Protein AF-A0A1B0DI35-F1 (afdb_monomer_lite)

Organism: Phlebotomus papatasi (NCBI:txid29031)

Radius of gyration: 35.93 Å; chains: 1; bounding box: 93×72×83 Å

Secondary structure (DSSP, 8-state):
-----SSSSPPEEEEEEEEEEE-SSEEEEEEEEEETTEEEEEEEEEEE-SSSEEEEEE---BSSTTTTTSTTT--TTTSPPEEEE-SS---PPPTT-S-----S--S-TT------------------------------

Foldseek 3Di:
DDDDDPDPDWDKDWAFDAWPDDDPFKTWTWIWMDTPPDTAIAIKIWGDPDPFKIKMFIWAGDRDSVCRCPCVGDDPVPTDIDMGGHPDDDDDDDPPPDDDDDPDDPDDPPPPPPPPPDPPPDDDDDDDDDDDDDDDDDDD

pLDDT: mean 78.63, std 21.83, range [32.09, 98.38]

Structure (mmCIF, N/CA/C/O backbone):
data_AF-A0A1B0DI35-F1
#
_entry.id   AF-A0A1B0DI35-F1
#
loop_
_atom_site.group_PDB
_atom_site.id
_atom_site.type_symbol
_atom_site.label_atom_id
_atom_site.label_alt_id
_atom_site.label_comp_id
_atom_site.label_asym_id
_atom_site.label_entity_id
_atom_site.label_seq_id
_atom_site.pdbx_PDB_ins_code
_atom_site.Cartn_x
_atom_site.Cartn_y
_atom_site.Cartn_z
_atom_site.occupancy
_atom_site.B_iso_or_equiv
_atom_site.auth_seq_id
_atom_site.auth_comp_id
_atom_site.auth_asym_id
_atom_site.auth_atom_id
_atom_site.pdbx_PDB_model_num
ATOM 1 N N . MET A 1 1 ? 33.717 -7.350 -1.407 1.00 40.19 1 MET A N 1
ATOM 2 C CA . MET A 1 1 ? 33.072 -6.870 -0.166 1.00 40.19 1 MET A CA 1
ATOM 3 C C . MET A 1 1 ? 31.659 -7.427 -0.152 1.00 40.19 1 MET A C 1
ATOM 5 O O . MET A 1 1 ? 30.874 -7.039 -1.003 1.00 40.19 1 MET A O 1
ATOM 9 N N . HIS A 1 2 ? 31.364 -8.387 0.724 1.00 36.31 2 HIS A N 1
ATOM 10 C CA . HIS A 1 2 ? 30.024 -8.963 0.861 1.00 36.31 2 HIS A CA 1
ATOM 11 C C . HIS A 1 2 ? 29.465 -8.551 2.218 1.00 36.31 2 HIS A C 1
ATOM 13 O O . HIS A 1 2 ? 30.058 -8.854 3.248 1.00 36.31 2 HIS A O 1
ATOM 19 N N . ILE A 1 3 ? 28.351 -7.823 2.209 1.00 51.97 3 ILE A N 1
ATOM 20 C CA . ILE A 1 3 ? 27.615 -7.471 3.422 1.00 51.97 3 ILE A CA 1
ATOM 21 C C . ILE A 1 3 ? 26.645 -8.624 3.686 1.00 51.97 3 ILE A C 1
ATOM 23 O O . ILE A 1 3 ? 25.601 -8.725 3.046 1.00 51.97 3 ILE A O 1
ATOM 27 N N . THR A 1 4 ? 27.004 -9.528 4.593 1.00 49.22 4 THR A N 1
ATOM 28 C CA . THR A 1 4 ? 26.102 -10.573 5.095 1.00 49.22 4 THR A CA 1
ATOM 29 C C . THR A 1 4 ? 25.227 -10.011 6.215 1.00 49.22 4 THR A C 1
ATOM 31 O O . THR A 1 4 ? 25.742 -9.498 7.208 1.00 49.22 4 THR A O 1
ATOM 34 N N . ARG A 1 5 ? 23.900 -10.109 6.063 1.00 57.12 5 ARG A N 1
ATOM 35 C CA . ARG A 1 5 ? 22.918 -9.758 7.103 1.00 57.12 5 ARG A CA 1
ATOM 36 C C . ARG A 1 5 ? 22.803 -10.860 8.154 1.00 57.12 5 ARG A C 1
ATOM 38 O O . ARG A 1 5 ? 22.809 -12.036 7.815 1.00 57.12 5 ARG A O 1
ATOM 45 N N . GLN A 1 6 ? 22.647 -10.453 9.414 1.00 62.88 6 GLN A N 1
ATOM 46 C CA . GLN A 1 6 ? 22.488 -11.332 10.583 1.00 62.88 6 GLN A CA 1
ATOM 47 C C . GLN A 1 6 ? 21.048 -11.844 10.786 1.00 62.88 6 GLN A C 1
ATOM 49 O O . GLN A 1 6 ? 20.822 -12.742 11.590 1.00 62.88 6 GLN A O 1
ATOM 54 N N . SER A 1 7 ? 20.071 -11.314 10.048 1.00 60.66 7 SER A N 1
ATOM 55 C CA . SER A 1 7 ? 18.694 -11.809 10.022 1.00 60.66 7 SER A CA 1
ATOM 56 C C . SER A 1 7 ? 18.489 -12.653 8.768 1.00 60.66 7 SER A C 1
ATOM 58 O O . SER A 1 7 ? 18.746 -12.173 7.666 1.00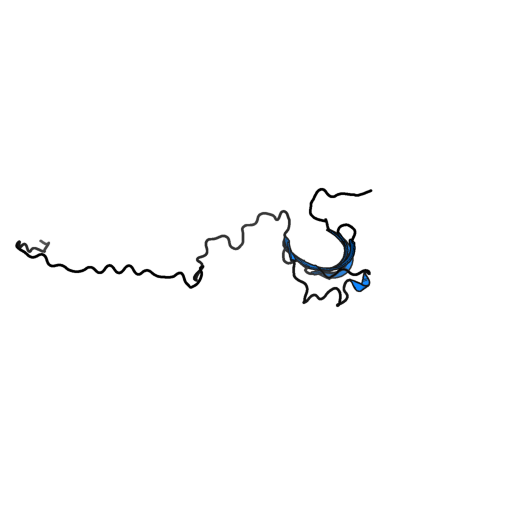 60.66 7 SER A O 1
ATOM 60 N N . GLY A 1 8 ? 17.969 -13.875 8.895 1.00 61.75 8 GLY A N 1
ATOM 61 C CA . GLY A 1 8 ? 17.590 -14.693 7.733 1.00 61.75 8 GLY A CA 1
ATOM 62 C C . GLY A 1 8 ? 16.527 -14.049 6.822 1.00 61.75 8 GLY A C 1
ATOM 63 O O . GLY A 1 8 ? 16.283 -14.550 5.731 1.00 61.75 8 GLY A O 1
ATOM 64 N N . ALA A 1 9 ? 15.915 -12.933 7.241 1.00 66.69 9 ALA A N 1
ATOM 65 C CA . ALA A 1 9 ? 15.015 -12.124 6.426 1.00 66.69 9 ALA A CA 1
ATOM 66 C C . ALA A 1 9 ? 15.760 -10.993 5.690 1.00 66.69 9 ALA A C 1
ATOM 68 O O . ALA A 1 9 ? 16.549 -10.250 6.288 1.00 66.69 9 ALA A O 1
ATOM 69 N N . MET A 1 10 ? 15.465 -10.840 4.396 1.00 76.50 10 MET A N 1
ATOM 70 C CA . MET A 1 10 ? 15.899 -9.694 3.594 1.00 76.50 10 MET A CA 1
ATOM 71 C C . MET A 1 10 ? 15.131 -8.442 4.042 1.00 76.50 10 MET A C 1
ATOM 73 O O . MET A 1 10 ? 13.904 -8.456 4.100 1.00 76.50 10 MET A O 1
ATOM 77 N N . GLU A 1 11 ? 15.834 -7.351 4.351 1.00 84.06 11 GLU A N 1
ATOM 78 C CA . GLU A 1 11 ? 15.178 -6.063 4.617 1.00 84.06 11 GLU A CA 1
ATOM 79 C C . GLU A 1 11 ? 14.799 -5.391 3.312 1.00 84.06 11 GLU A C 1
ATOM 81 O O . GLU A 1 11 ? 15.598 -5.324 2.374 1.00 84.06 11 GLU A O 1
ATOM 86 N N . THR A 1 12 ? 13.579 -4.872 3.309 1.00 88.25 12 THR A N 1
ATOM 87 C CA . THR A 1 12 ? 13.054 -4.002 2.268 1.00 88.25 12 THR A CA 1
ATOM 88 C C . THR A 1 12 ? 13.048 -2.580 2.804 1.00 88.25 12 THR A C 1
ATOM 90 O O . THR A 1 12 ? 12.545 -2.326 3.897 1.00 88.25 12 THR A O 1
ATOM 93 N N . ARG A 1 13 ? 13.619 -1.655 2.040 1.00 91.88 13 ARG A N 1
ATOM 94 C CA . ARG A 1 13 ? 13.557 -0.213 2.284 1.00 91.88 13 ARG A CA 1
ATOM 95 C C . ARG A 1 13 ? 12.630 0.404 1.255 1.00 91.88 13 ARG A C 1
ATOM 97 O O . ARG A 1 13 ? 12.690 0.007 0.099 1.00 91.88 13 ARG A O 1
ATOM 104 N N . ALA A 1 14 ? 11.810 1.360 1.668 1.00 93.62 14 ALA A N 1
ATOM 105 C CA . ALA A 1 14 ? 10.950 2.135 0.783 1.00 93.62 14 ALA A CA 1
ATOM 106 C C . ALA A 1 14 ? 11.124 3.623 1.100 1.00 93.62 14 ALA A C 1
ATOM 108 O O . ALA A 1 14 ? 11.043 4.022 2.262 1.00 93.62 14 ALA A O 1
ATOM 109 N N . LEU A 1 15 ? 11.392 4.426 0.075 1.00 96.44 15 LEU A N 1
ATOM 110 C CA . LEU A 1 15 ? 11.577 5.873 0.155 1.00 96.44 15 LEU A CA 1
ATOM 111 C C . LEU A 1 15 ? 10.544 6.545 -0.747 1.00 96.44 15 LEU A C 1
ATOM 113 O O . LEU A 1 15 ? 10.372 6.134 -1.888 1.00 96.44 15 LEU A O 1
ATOM 117 N N . CYS A 1 16 ? 9.842 7.558 -0.248 1.00 97.12 16 CYS A N 1
ATOM 118 C CA . CYS A 1 16 ? 8.860 8.288 -1.047 1.00 97.12 16 CYS A CA 1
ATOM 119 C C . CYS A 1 16 ? 9.567 9.142 -2.108 1.00 97.12 16 CYS A C 1
ATOM 121 O O . CYS A 1 16 ? 10.341 10.025 -1.752 1.00 97.12 16 CYS A O 1
ATOM 123 N N . GLU A 1 17 ? 9.259 8.905 -3.382 1.00 97.44 17 GLU A N 1
ATOM 124 C CA . GLU A 1 17 ? 9.794 9.671 -4.517 1.00 97.44 17 GLU A CA 1
ATOM 125 C C . GLU A 1 17 ? 8.795 10.723 -4.996 1.00 97.44 17 GLU A C 1
ATOM 127 O O . GLU A 1 17 ? 9.146 11.879 -5.221 1.00 97.44 17 GLU A O 1
ATOM 132 N N . GLN A 1 18 ? 7.522 10.338 -5.118 1.00 97.50 18 GLN A N 1
ATOM 133 C CA . GLN A 1 18 ? 6.479 11.211 -5.647 1.00 97.50 18 GLN A CA 1
ATOM 134 C C . GLN A 1 18 ? 5.139 10.947 -4.968 1.00 97.50 18 GLN A C 1
ATOM 136 O O . GLN A 1 18 ? 4.780 9.800 -4.723 1.00 97.50 18 GLN A O 1
ATOM 141 N N . ILE A 1 19 ? 4.368 12.005 -4.714 1.00 97.88 19 ILE A N 1
ATOM 142 C CA . ILE A 1 19 ? 2.994 11.918 -4.211 1.00 97.88 19 ILE A CA 1
ATOM 143 C C . ILE A 1 19 ? 2.043 12.298 -5.345 1.00 97.88 19 ILE A C 1
ATOM 145 O O . ILE A 1 19 ? 2.055 13.435 -5.811 1.00 97.88 19 ILE A O 1
ATOM 149 N N . ASN A 1 20 ? 1.209 11.352 -5.774 1.00 96.12 20 ASN A N 1
ATOM 150 C CA . ASN A 1 20 ? 0.275 11.541 -6.890 1.00 96.12 20 ASN A CA 1
ATOM 151 C C . ASN A 1 20 ? -1.119 11.966 -6.412 1.00 96.12 20 ASN A C 1
ATOM 153 O O . ASN A 1 20 ? -1.836 12.671 -7.117 1.00 96.12 20 ASN A O 1
ATOM 157 N N . LYS A 1 21 ? -1.514 11.542 -5.208 1.00 95.88 21 LYS A N 1
ATOM 158 C CA . LYS A 1 21 ? -2.785 11.906 -4.568 1.00 95.88 21 LYS A CA 1
ATOM 159 C C . LYS A 1 21 ? -2.565 11.995 -3.066 1.00 95.88 21 LYS A C 1
ATOM 161 O O . LYS A 1 21 ? -1.937 11.110 -2.494 1.00 95.88 21 LYS A O 1
ATOM 166 N N . GLN A 1 22 ? -3.127 13.009 -2.417 1.00 97.25 22 GLN A N 1
ATOM 167 C CA . GLN A 1 22 ? -3.089 13.123 -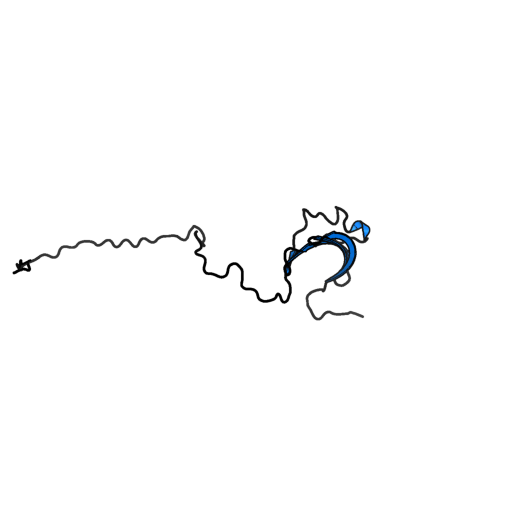0.963 1.00 97.25 22 GLN A CA 1
ATOM 168 C C . GLN A 1 22 ? -4.377 13.743 -0.436 1.00 97.25 22 GLN A C 1
ATOM 170 O O . GLN A 1 22 ? -4.823 14.793 -0.889 1.00 97.25 22 GLN A O 1
ATOM 175 N N . THR A 1 23 ? -4.971 13.069 0.535 1.00 97.38 23 THR A N 1
ATOM 176 C CA . THR A 1 23 ? -6.160 13.484 1.276 1.00 97.38 23 THR A CA 1
ATOM 177 C C . THR A 1 23 ? -5.958 13.115 2.752 1.00 97.38 23 THR A C 1
ATOM 179 O O . THR A 1 23 ? -5.008 12.396 3.073 1.00 97.38 23 THR A O 1
ATOM 182 N N . PRO A 1 24 ? -6.833 13.552 3.674 1.00 96.12 24 PRO A N 1
ATOM 183 C CA . PRO A 1 24 ? -6.714 13.189 5.088 1.00 96.12 24 PRO A CA 1
ATOM 184 C C . PRO A 1 24 ? -6.797 11.681 5.377 1.00 96.12 24 PRO A C 1
ATOM 186 O O . PRO A 1 24 ? -6.281 11.229 6.401 1.00 96.12 24 PRO A O 1
ATOM 189 N N . THR A 1 25 ? -7.457 10.913 4.505 1.00 96.81 25 THR A N 1
ATOM 190 C CA . THR A 1 25 ? -7.719 9.475 4.692 1.00 96.81 25 THR A CA 1
ATOM 191 C C . THR A 1 25 ? -6.987 8.584 3.697 1.00 96.81 25 THR A C 1
ATOM 193 O O . THR A 1 25 ? -6.904 7.381 3.911 1.00 96.81 25 THR A O 1
ATOM 196 N N . GLU A 1 26 ? -6.462 9.144 2.609 1.00 97.06 26 GLU A N 1
ATOM 197 C CA . GLU A 1 26 ? -5.865 8.387 1.510 1.00 97.06 26 GLU A CA 1
ATOM 198 C C . GLU A 1 26 ? -4.661 9.110 0.909 1.00 97.06 26 GLU A C 1
ATOM 200 O O . GLU A 1 26 ? -4.730 10.313 0.646 1.00 97.06 26 GLU A O 1
ATOM 205 N N . MET A 1 27 ? -3.596 8.373 0.598 1.00 97.62 27 MET A N 1
ATOM 206 C CA . MET A 1 27 ? -2.411 8.895 -0.083 1.00 97.62 27 MET A CA 1
ATOM 207 C C . MET A 1 27 ? -1.870 7.900 -1.114 1.00 97.62 27 MET A C 1
ATOM 209 O O . MET A 1 27 ? -1.585 6.759 -0.776 1.00 97.62 27 MET A O 1
ATOM 213 N N . MET A 1 28 ? -1.710 8.333 -2.363 1.00 97.88 28 MET A N 1
ATOM 214 C CA . MET A 1 28 ? -1.059 7.564 -3.423 1.00 97.88 28 MET A CA 1
ATOM 215 C C . MET A 1 28 ? 0.341 8.117 -3.650 1.00 97.88 28 MET A C 1
ATOM 217 O O . MET A 1 28 ? 0.487 9.314 -3.916 1.00 97.88 28 MET A O 1
ATOM 221 N N . ALA A 1 29 ? 1.351 7.257 -3.584 1.00 98.12 29 ALA A N 1
ATOM 222 C CA . ALA A 1 29 ? 2.737 7.647 -3.778 1.00 98.12 29 ALA A CA 1
ATOM 223 C C . ALA A 1 29 ? 3.511 6.620 -4.603 1.00 98.12 29 ALA A C 1
ATOM 225 O O . ALA A 1 29 ? 3.292 5.416 -4.483 1.00 98.12 29 ALA A O 1
ATOM 226 N N . VAL A 1 30 ? 4.452 7.105 -5.406 1.00 98.38 30 VAL A N 1
ATOM 227 C CA . VAL A 1 30 ? 5.516 6.284 -5.975 1.00 98.38 30 VAL A CA 1
ATOM 228 C C . VAL A 1 30 ? 6.645 6.237 -4.959 1.00 98.38 30 VAL A C 1
ATOM 230 O O . VAL A 1 30 ? 7.123 7.278 -4.499 1.00 98.38 30 VAL A O 1
ATOM 233 N N . VAL A 1 31 ? 7.069 5.029 -4.603 1.00 98.06 31 VAL A N 1
ATOM 234 C CA . VAL A 1 31 ? 8.212 4.814 -3.720 1.00 98.06 31 VAL A CA 1
ATOM 235 C C . VAL A 1 31 ? 9.350 4.161 -4.485 1.00 98.06 31 VAL A C 1
ATOM 237 O O . VAL A 1 31 ? 9.131 3.258 -5.293 1.00 98.06 31 VAL A O 1
ATOM 240 N N . HIS A 1 32 ? 10.572 4.583 -4.195 1.00 98.19 32 HIS A N 1
ATOM 241 C CA . HIS A 1 32 ? 11.767 3.836 -4.539 1.00 98.19 32 HIS A CA 1
ATOM 242 C C . HIS A 1 32 ? 11.979 2.752 -3.483 1.00 98.19 32 HIS A C 1
ATOM 244 O O . HIS A 1 32 ? 12.143 3.049 -2.295 1.00 98.19 32 HIS A O 1
ATOM 250 N N . TYR A 1 33 ? 11.951 1.490 -3.905 1.00 95.81 33 TYR A N 1
ATOM 251 C CA . TYR A 1 33 ? 12.171 0.354 -3.021 1.00 95.81 33 TYR A CA 1
ATOM 252 C C . TYR A 1 33 ? 13.562 -0.245 -3.215 1.00 95.81 33 TYR A C 1
ATOM 254 O O . TYR A 1 33 ? 14.165 -0.167 -4.285 1.00 95.81 33 TYR A O 1
ATOM 262 N N . THR A 1 34 ? 14.081 -0.877 -2.169 1.00 95.25 34 THR A N 1
ATOM 263 C CA . THR A 1 34 ? 15.320 -1.652 -2.222 1.00 95.25 34 THR A CA 1
ATOM 264 C C . THR A 1 34 ? 15.203 -2.876 -1.326 1.00 95.25 34 THR A C 1
ATOM 266 O O . THR A 1 34 ? 15.068 -2.740 -0.111 1.00 95.25 34 THR A O 1
ATOM 269 N N . THR A 1 35 ? 15.304 -4.065 -1.914 1.00 91.75 35 THR A N 1
ATOM 270 C CA . THR A 1 35 ? 15.294 -5.351 -1.207 1.00 91.75 35 THR A CA 1
ATOM 271 C C . THR A 1 35 ? 16.528 -6.147 -1.615 1.00 91.75 35 THR A C 1
ATOM 273 O O . THR A 1 35 ? 16.637 -6.651 -2.733 1.00 91.75 35 THR A O 1
ATOM 276 N N . GLY A 1 36 ? 17.502 -6.257 -0.711 1.00 88.25 36 GLY A N 1
ATOM 277 C CA . GLY A 1 36 ? 18.802 -6.846 -1.048 1.00 88.25 36 GLY A CA 1
ATOM 278 C C . GLY A 1 36 ? 19.505 -6.074 -2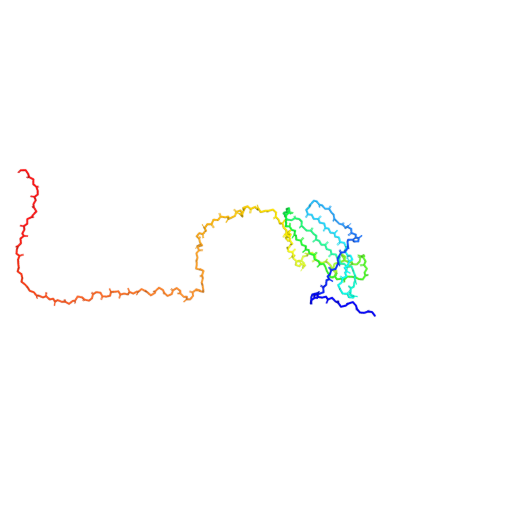.173 1.00 88.25 36 GLY A C 1
ATOM 279 O O . GLY A 1 36 ? 19.839 -4.908 -1.994 1.00 88.25 36 GLY A O 1
ATOM 280 N N . CYS A 1 37 ? 19.746 -6.731 -3.314 1.00 88.12 37 CYS A N 1
ATOM 281 C CA . CYS A 1 37 ? 20.373 -6.129 -4.501 1.00 88.12 37 CYS A CA 1
ATOM 282 C C . CYS A 1 37 ? 19.365 -5.639 -5.553 1.00 88.12 37 CYS A C 1
ATOM 284 O O . CYS A 1 37 ? 19.780 -5.143 -6.596 1.00 88.12 37 CYS A O 1
ATOM 286 N N . GLN A 1 38 ? 18.066 -5.824 -5.317 1.00 90.88 38 GLN A N 1
ATOM 287 C CA . GLN A 1 38 ? 17.018 -5.378 -6.227 1.00 90.88 38 GLN A CA 1
ATOM 288 C C . GLN A 1 38 ? 16.501 -4.018 -5.774 1.00 90.88 38 GLN A C 1
ATOM 290 O O . GLN A 1 38 ? 16.216 -3.822 -4.591 1.00 90.88 38 GLN A O 1
ATOM 295 N N . SER A 1 39 ? 16.373 -3.094 -6.717 1.00 95.25 39 SER A N 1
ATOM 296 C CA . SER A 1 39 ? 15.766 -1.788 -6.502 1.00 95.25 39 SER A CA 1
ATOM 297 C C . SER A 1 39 ? 14.904 -1.402 -7.696 1.00 95.25 39 SER A C 1
ATOM 299 O O . SER A 1 39 ? 15.070 -1.928 -8.798 1.00 95.25 39 SER A O 1
ATOM 301 N N . GLY A 1 40 ? 13.976 -0.483 -7.476 1.00 96.81 40 GLY A N 1
ATOM 302 C CA . GLY A 1 40 ? 13.080 0.019 -8.509 1.00 96.81 40 GLY A CA 1
ATOM 303 C C . GLY A 1 40 ? 12.006 0.903 -7.903 1.00 96.81 40 GLY A C 1
ATOM 304 O O . GLY A 1 40 ? 12.103 1.303 -6.744 1.00 96.81 40 GLY A O 1
ATOM 305 N N . PHE A 1 41 ? 10.962 1.178 -8.670 1.00 98.31 41 PHE A N 1
ATOM 306 C CA . PHE A 1 41 ? 9.848 2.008 -8.232 1.00 98.31 41 PHE A CA 1
ATOM 307 C C . PHE A 1 41 ? 8.590 1.164 -8.091 1.00 98.31 41 PHE A C 1
ATOM 309 O O . PHE A 1 41 ? 8.390 0.223 -8.850 1.00 98.31 41 PHE A O 1
ATOM 316 N N . MET A 1 42 ? 7.736 1.470 -7.127 1.00 97.44 42 MET A N 1
ATOM 317 C CA . MET A 1 42 ? 6.413 0.856 -7.027 1.00 97.44 42 MET A CA 1
ATOM 318 C C . MET A 1 42 ? 5.393 1.903 -6.603 1.00 97.44 42 MET A C 1
ATOM 320 O O . MET A 1 42 ? 5.703 2.808 -5.827 1.00 97.44 42 MET A O 1
ATOM 324 N N . CYS A 1 43 ? 4.172 1.781 -7.110 1.00 98.25 43 CYS A N 1
ATOM 325 C CA . CYS A 1 43 ? 3.066 2.603 -6.646 1.00 98.25 43 CYS A CA 1
ATOM 326 C C . CYS A 1 43 ? 2.470 1.989 -5.380 1.00 98.25 43 CYS A C 1
ATOM 328 O O . CYS A 1 43 ? 2.208 0.785 -5.316 1.00 98.25 43 CYS A O 1
ATOM 330 N N . MET A 1 44 ? 2.258 2.821 -4.371 1.00 97.75 44 MET A N 1
ATOM 331 C CA . MET A 1 44 ? 1.627 2.453 -3.116 1.00 97.75 44 MET A CA 1
ATOM 332 C C . MET A 1 44 ? 0.420 3.343 -2.864 1.00 97.75 44 MET A C 1
ATOM 334 O O . MET A 1 44 ? 0.454 4.553 -3.093 1.00 97.75 44 MET A O 1
ATOM 338 N N . MET A 1 45 ? -0.634 2.733 -2.340 1.00 98.00 45 MET A N 1
ATOM 339 C CA . MET A 1 45 ? -1.843 3.414 -1.909 1.00 98.00 45 MET A CA 1
ATOM 340 C C . MET A 1 45 ? -2.025 3.172 -0.419 1.00 98.00 45 MET A C 1
ATOM 342 O O . MET A 1 45 ? -2.167 2.031 0.010 1.00 98.00 45 MET A O 1
ATOM 346 N N . PHE A 1 46 ? -1.989 4.244 0.360 1.00 97.12 46 PHE A N 1
ATOM 347 C CA . PHE A 1 46 ? -2.155 4.245 1.806 1.00 97.12 46 PHE A CA 1
ATOM 348 C C . PHE A 1 46 ? -3.570 4.687 2.158 1.00 97.12 46 PHE A C 1
ATOM 350 O O . PHE A 1 46 ? -4.042 5.709 1.659 1.00 97.12 46 PHE A O 1
ATOM 357 N N . TYR A 1 47 ? -4.208 3.958 3.064 1.00 97.88 47 TYR A N 1
ATOM 358 C CA . TYR A 1 47 ? -5.519 4.252 3.621 1.00 97.88 47 TYR A CA 1
ATOM 359 C C . TYR A 1 47 ? -5.394 4.373 5.133 1.00 97.88 47 TYR A C 1
ATOM 361 O O . TYR A 1 47 ? -4.995 3.432 5.815 1.00 97.88 47 TYR A O 1
ATOM 369 N N . ARG A 1 48 ? -5.768 5.522 5.682 1.00 95.88 48 ARG A N 1
ATOM 370 C CA . ARG A 1 48 ? -5.897 5.705 7.124 1.00 95.88 48 ARG A CA 1
ATOM 371 C C . ARG A 1 48 ? -7.270 5.190 7.550 1.00 95.88 48 ARG A C 1
ATOM 373 O O . ARG A 1 48 ? -8.283 5.766 7.158 1.00 95.88 48 ARG A O 1
ATOM 380 N N . ARG A 1 49 ? -7.304 4.103 8.324 1.00 95.12 49 ARG A N 1
ATOM 381 C CA . ARG A 1 49 ? -8.550 3.513 8.846 1.00 95.12 49 ARG A CA 1
ATOM 382 C C . ARG A 1 49 ? -8.890 4.059 10.225 1.00 95.12 49 ARG A C 1
ATOM 384 O O . ARG A 1 49 ? -10.030 4.434 10.460 1.00 95.12 49 ARG A O 1
ATOM 391 N N . ASP A 1 50 ? -7.880 4.163 11.079 1.00 91.06 50 ASP A N 1
ATOM 392 C CA . ASP A 1 50 ? -7.956 4.765 12.407 1.00 91.06 50 ASP A CA 1
ATOM 393 C C . ASP A 1 50 ? -6.622 5.476 12.716 1.00 91.06 50 ASP A C 1
ATOM 395 O O . ASP A 1 50 ? -5.712 5.532 11.886 1.00 91.06 50 ASP A O 1
ATOM 399 N N . THR A 1 51 ? -6.482 6.034 13.909 1.00 88.19 51 THR A N 1
ATOM 400 C CA . THR A 1 51 ? -5.261 6.624 14.463 1.00 88.19 51 THR A CA 1
ATOM 401 C C . THR A 1 51 ? -4.114 5.615 14.514 1.00 88.19 51 THR A C 1
ATOM 403 O O . THR A 1 51 ? -2.980 5.969 14.201 1.00 88.19 51 THR A O 1
ATOM 406 N N . HIS A 1 52 ? -4.409 4.351 14.833 1.00 90.00 52 HIS A N 1
ATOM 407 C CA . HIS A 1 52 ? -3.410 3.286 14.999 1.00 90.00 52 HIS A CA 1
ATOM 408 C C . HIS A 1 52 ? -3.483 2.188 13.929 1.00 90.00 52 HIS A C 1
ATOM 410 O O . HIS A 1 52 ? -2.752 1.199 14.016 1.00 90.00 52 HIS A O 1
ATOM 416 N N . VAL A 1 53 ? -4.366 2.350 12.936 1.00 92.69 53 VAL A N 1
ATOM 417 C CA . VAL A 1 53 ? -4.634 1.347 11.900 1.00 92.69 53 VAL A CA 1
ATOM 418 C C . VAL A 1 53 ? -4.559 1.992 10.525 1.00 92.69 53 VAL A C 1
ATOM 420 O O . VAL A 1 53 ? -5.301 2.928 10.211 1.00 92.69 53 VAL A O 1
ATOM 423 N N . ALA A 1 54 ? -3.694 1.449 9.679 1.00 95.56 54 ALA A N 1
ATOM 424 C CA . ALA A 1 54 ? -3.610 1.812 8.275 1.00 95.56 54 ALA A CA 1
ATOM 425 C C . ALA A 1 54 ? -3.751 0.569 7.401 1.00 95.56 54 ALA A C 1
ATOM 427 O O . ALA A 1 54 ? -3.474 -0.546 7.830 1.00 95.56 54 ALA A O 1
ATOM 428 N N . GLU A 1 55 ? -4.156 0.758 6.157 1.00 97.81 55 GLU A N 1
ATOM 429 C CA . GLU A 1 55 ? -4.070 -0.271 5.133 1.00 97.81 55 GLU A CA 1
ATOM 430 C C . GLU A 1 55 ? -3.234 0.235 3.974 1.00 97.81 55 GLU A C 1
ATOM 432 O O . GLU A 1 55 ? -3.245 1.425 3.658 1.00 97.81 55 GLU A O 1
ATOM 437 N N . ILE A 1 56 ? -2.517 -0.677 3.333 1.00 97.06 56 ILE A N 1
ATOM 438 C CA . ILE A 1 56 ? -1.752 -0.376 2.133 1.00 97.06 56 ILE A CA 1
ATOM 439 C C . ILE A 1 56 ? -2.091 -1.355 1.017 1.00 97.06 56 ILE A C 1
ATOM 441 O O . ILE A 1 56 ? -2.333 -2.535 1.263 1.00 97.06 56 ILE A O 1
ATOM 445 N N . GLN A 1 57 ? -2.060 -0.865 -0.214 1.00 98.12 57 GLN A N 1
ATOM 446 C CA . GLN A 1 57 ? -1.962 -1.680 -1.420 1.00 98.12 57 GLN A CA 1
ATOM 447 C C . GLN A 1 57 ? -0.660 -1.318 -2.129 1.00 98.12 57 GLN A C 1
ATOM 449 O O . GLN A 1 57 ? -0.309 -0.140 -2.220 1.00 98.12 57 GLN A O 1
ATOM 454 N N . MET A 1 58 ? 0.060 -2.322 -2.621 1.00 97.00 58 MET A N 1
ATOM 455 C CA . MET A 1 58 ? 1.362 -2.151 -3.268 1.00 97.00 58 MET A CA 1
ATOM 456 C C . MET A 1 58 ? 1.316 -2.780 -4.652 1.00 97.00 58 MET A C 1
ATOM 458 O O . MET A 1 58 ? 0.937 -3.943 -4.785 1.00 97.00 58 MET A O 1
ATOM 462 N N . GLY A 1 59 ? 1.679 -2.004 -5.669 1.00 97.12 59 GLY A N 1
ATOM 463 C CA . GLY A 1 59 ? 1.809 -2.485 -7.038 1.00 97.12 59 GLY A CA 1
ATOM 464 C C . GLY A 1 59 ? 3.047 -3.351 -7.249 1.00 97.12 59 GLY A C 1
ATOM 465 O O . GLY A 1 59 ? 3.844 -3.592 -6.340 1.00 97.12 59 GLY A O 1
ATOM 466 N N . SER A 1 60 ? 3.219 -3.800 -8.487 1.00 96.69 60 SER A N 1
ATOM 467 C CA . SER A 1 60 ? 4.459 -4.444 -8.914 1.00 96.69 60 SER A CA 1
ATOM 468 C C . SER A 1 60 ? 5.562 -3.413 -9.171 1.00 96.69 60 SER A C 1
ATOM 470 O O . SER A 1 60 ? 5.311 -2.217 -9.326 1.00 96.69 60 SER A O 1
ATOM 472 N N . ALA A 1 61 ? 6.806 -3.888 -9.195 1.00 96.00 61 ALA A N 1
ATOM 473 C CA . ALA A 1 61 ? 7.959 -3.050 -9.475 1.00 96.00 61 ALA A CA 1
ATOM 474 C C . ALA A 1 61 ? 7.994 -2.587 -10.940 1.00 96.00 61 ALA A C 1
ATOM 476 O O . ALA A 1 61 ? 7.820 -3.391 -11.855 1.00 96.00 61 ALA A O 1
ATOM 477 N N . ALA A 1 62 ? 8.329 -1.318 -11.139 1.00 97.50 62 ALA A N 1
ATOM 478 C CA . ALA A 1 62 ? 8.641 -0.696 -12.414 1.00 97.50 62 ALA A CA 1
ATOM 479 C C . ALA A 1 62 ? 10.084 -0.166 -12.416 1.00 97.50 62 ALA A C 1
ATOM 481 O O . ALA A 1 62 ? 10.657 0.166 -11.373 1.00 97.50 62 ALA A O 1
ATOM 482 N N . SER A 1 63 ? 10.687 -0.069 -13.602 1.00 96.12 63 SER A N 1
ATOM 483 C CA . SER A 1 63 ? 12.040 0.482 -13.773 1.00 96.12 63 SER A CA 1
ATOM 484 C C . SER A 1 63 ? 12.085 2.010 -13.763 1.00 96.12 63 SER A C 1
ATOM 486 O O . SER A 1 63 ? 13.150 2.585 -13.554 1.00 96.12 63 SER A O 1
ATOM 488 N N . ARG A 1 64 ? 10.950 2.668 -14.019 1.00 96.94 64 ARG A N 1
ATOM 489 C CA . ARG A 1 64 ? 10.828 4.125 -14.137 1.00 96.94 64 ARG A CA 1
ATOM 490 C C . ARG A 1 64 ? 9.736 4.635 -13.201 1.00 96.94 64 ARG A C 1
ATOM 492 O O . ARG A 1 64 ? 8.797 3.904 -12.889 1.00 96.94 64 ARG A O 1
ATOM 499 N N . VAL A 1 65 ? 9.865 5.884 -12.761 1.00 97.25 65 VAL A N 1
ATOM 500 C CA . VAL A 1 65 ? 8.932 6.521 -11.815 1.00 97.25 65 VAL A CA 1
ATOM 501 C C . VAL A 1 65 ? 7.549 6.667 -12.451 1.00 97.25 65 VAL A C 1
ATOM 503 O O . VAL A 1 65 ? 6.540 6.327 -11.840 1.00 97.25 65 VAL A O 1
ATOM 506 N N . GLU A 1 66 ? 7.516 7.115 -13.704 1.00 96.62 66 GLU A N 1
ATOM 507 C CA . GLU A 1 66 ? 6.311 7.358 -14.497 1.00 96.62 66 GLU A CA 1
ATOM 508 C C . GLU A 1 66 ? 5.494 6.088 -14.782 1.00 96.62 66 GLU A C 1
ATOM 510 O O . GLU A 1 66 ? 4.271 6.163 -14.897 1.00 96.62 66 GLU A O 1
ATOM 515 N N . ASP A 1 67 ? 6.146 4.925 -14.821 1.00 97.38 67 ASP A N 1
ATOM 516 C CA . ASP A 1 67 ? 5.497 3.641 -15.103 1.00 97.38 67 ASP A CA 1
ATOM 517 C C . ASP A 1 67 ? 4.916 2.995 -13.834 1.00 97.38 67 ASP A C 1
ATOM 519 O O . ASP A 1 67 ? 4.034 2.142 -13.912 1.00 97.38 67 ASP A O 1
ATOM 523 N N . ALA A 1 68 ? 5.370 3.404 -12.643 1.00 97.75 68 ALA A N 1
ATOM 524 C CA . ALA A 1 68 ? 5.059 2.716 -11.390 1.00 97.75 68 ALA A CA 1
ATOM 525 C C . ALA A 1 68 ? 3.555 2.659 -11.075 1.00 97.75 68 ALA A C 1
ATOM 527 O O . ALA A 1 68 ? 3.076 1.651 -10.557 1.00 97.75 68 ALA A O 1
ATOM 528 N N . CYS A 1 69 ? 2.813 3.730 -11.377 1.00 97.81 69 CYS A N 1
ATOM 529 C CA . CYS A 1 69 ? 1.360 3.802 -11.178 1.00 97.81 69 CYS A CA 1
ATOM 530 C C . CYS A 1 69 ? 0.556 3.529 -12.464 1.00 97.81 69 CYS A C 1
ATOM 532 O O . CYS A 1 69 ? -0.649 3.781 -12.488 1.00 97.81 69 CYS A O 1
ATOM 534 N N . ALA A 1 70 ? 1.191 3.048 -13.539 1.00 97.19 70 ALA A N 1
ATOM 535 C CA . ALA A 1 70 ? 0.477 2.645 -14.746 1.00 97.19 70 ALA A CA 1
ATOM 536 C C . ALA A 1 70 ? -0.399 1.401 -14.473 1.00 97.19 70 ALA A C 1
ATOM 538 O O . ALA A 1 70 ? -0.045 0.596 -13.607 1.00 97.19 70 ALA A O 1
ATOM 539 N N . PRO A 1 71 ? -1.508 1.187 -15.211 1.00 95.88 71 PRO A N 1
ATOM 540 C CA . PRO A 1 71 ? -2.441 0.081 -14.958 1.00 95.88 71 PRO A CA 1
ATOM 541 C C . PRO A 1 71 ? -1.810 -1.319 -14.962 1.00 95.88 71 PRO A C 1
ATOM 543 O O . PRO A 1 71 ? -2.280 -2.203 -14.248 1.00 95.88 71 PRO A O 1
ATOM 546 N N . ASP A 1 72 ? -0.732 -1.513 -15.725 1.00 96.25 72 ASP A N 1
ATOM 547 C CA . ASP A 1 72 ? 0.007 -2.782 -15.782 1.00 96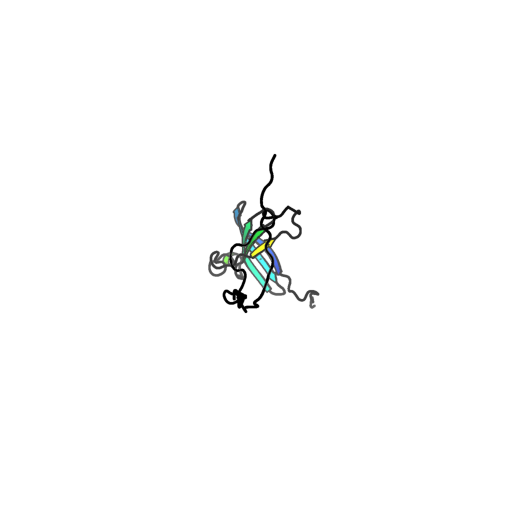.25 72 ASP A CA 1
ATOM 548 C C . ASP A 1 72 ? 0.779 -3.071 -14.483 1.00 96.25 72 ASP A C 1
ATOM 550 O O . ASP A 1 72 ? 1.015 -4.230 -14.135 1.00 96.25 72 ASP A O 1
ATOM 554 N N . HIS A 1 73 ? 1.141 -2.022 -13.738 1.00 97.31 73 HIS A N 1
ATOM 555 C CA . HIS A 1 73 ? 1.882 -2.116 -12.483 1.00 97.31 73 HIS A CA 1
ATOM 556 C C . HIS A 1 73 ? 1.005 -1.917 -11.246 1.00 97.31 73 HIS A C 1
ATOM 558 O O . HIS A 1 73 ? 1.313 -2.471 -10.186 1.00 97.31 73 HIS A O 1
ATOM 564 N N . PHE A 1 74 ? -0.097 -1.178 -11.374 1.00 97.81 74 PHE A N 1
ATOM 565 C CA . PHE A 1 74 ? -0.982 -0.837 -10.271 1.00 97.81 74 PHE A CA 1
ATOM 566 C C . PHE A 1 74 ? -2.459 -0.865 -10.692 1.00 97.81 74 PHE A C 1
ATOM 568 O O . PHE A 1 74 ? -2.989 0.093 -11.253 1.00 97.81 74 PHE A O 1
ATOM 575 N N . ASP A 1 75 ? -3.150 -1.955 -10.348 1.00 96.75 75 ASP A N 1
ATOM 576 C CA . ASP A 1 75 ? -4.608 -2.072 -10.457 1.00 96.75 75 ASP A CA 1
ATOM 577 C C . ASP A 1 75 ? -5.225 -2.157 -9.056 1.00 96.75 75 ASP A C 1
ATOM 579 O O . ASP A 1 75 ? -5.255 -3.214 -8.422 1.00 96.75 75 ASP A O 1
ATOM 583 N N . ILE A 1 76 ? -5.737 -1.021 -8.585 1.00 94.62 76 ILE A N 1
ATOM 584 C CA . ILE A 1 76 ? -6.317 -0.835 -7.246 1.00 94.62 76 ILE A CA 1
ATOM 585 C C . ILE A 1 76 ? -7.386 -1.879 -6.882 1.00 94.62 76 ILE A C 1
ATOM 587 O O . ILE A 1 76 ? -7.556 -2.207 -5.710 1.00 94.62 76 ILE A O 1
ATOM 591 N N . ASN A 1 77 ? -8.090 -2.436 -7.873 1.00 95.56 77 ASN A N 1
ATOM 592 C CA . ASN A 1 77 ? -9.174 -3.393 -7.645 1.00 95.56 77 ASN A CA 1
ATOM 593 C C . ASN A 1 77 ? -8.677 -4.838 -7.503 1.00 95.56 77 ASN A C 1
ATOM 595 O O . ASN A 1 77 ? -9.425 -5.701 -7.046 1.00 95.56 77 ASN A O 1
ATOM 599 N N . LYS A 1 78 ? -7.439 -5.120 -7.924 1.00 96.00 78 LYS A N 1
ATOM 600 C CA . LYS A 1 78 ? -6.837 -6.461 -7.878 1.00 96.00 78 LYS A CA 1
ATOM 601 C C . LYS A 1 78 ? -5.816 -6.619 -6.759 1.00 96.00 78 LYS A C 1
ATOM 603 O O . LYS A 1 78 ? -5.504 -7.747 -6.381 1.00 96.00 78 LYS A O 1
ATOM 608 N N . LEU A 1 79 ? -5.269 -5.515 -6.260 1.00 97.44 79 LEU A N 1
ATOM 609 C CA . LEU A 1 79 ? -4.222 -5.549 -5.249 1.00 97.44 79 LEU A CA 1
ATOM 610 C C . LEU A 1 79 ? -4.797 -5.850 -3.855 1.00 97.44 79 LEU A C 1
ATOM 612 O O . LEU A 1 79 ? -5.803 -5.257 -3.456 1.00 97.44 79 LEU A O 1
ATOM 616 N N . PRO A 1 80 ? -4.164 -6.751 -3.083 1.00 97.25 80 PRO A N 1
ATOM 617 C CA . PRO A 1 80 ? -4.615 -7.064 -1.737 1.00 97.25 80 PRO A CA 1
ATOM 618 C C . PRO A 1 80 ? -4.360 -5.891 -0.788 1.00 97.25 80 PRO A C 1
ATOM 620 O O . PRO A 1 80 ? -3.348 -5.196 -0.896 1.00 97.25 80 PRO A O 1
ATOM 623 N N . TYR A 1 81 ? -5.256 -5.721 0.181 1.00 97.19 81 TYR A N 1
ATOM 624 C CA . TYR A 1 81 ? -5.036 -4.828 1.313 1.00 97.19 81 TYR A CA 1
ATOM 625 C C . TYR A 1 81 ? -4.147 -5.512 2.352 1.00 97.19 81 TYR A C 1
ATOM 627 O O . TYR A 1 81 ? -4.405 -6.647 2.754 1.00 97.19 81 TYR A O 1
ATOM 635 N N . ILE A 1 82 ? -3.117 -4.807 2.809 1.00 96.12 82 ILE A N 1
ATOM 636 C CA . ILE A 1 82 ? -2.292 -5.202 3.950 1.00 96.12 82 ILE A CA 1
ATOM 637 C C . ILE A 1 82 ? -2.581 -4.238 5.090 1.00 96.12 82 ILE A C 1
ATOM 639 O O . ILE A 1 82 ? -2.345 -3.038 4.960 1.00 96.12 82 ILE A O 1
ATOM 643 N N . THR A 1 83 ? -3.067 -4.763 6.211 1.00 96.62 83 THR A N 1
ATOM 644 C CA . THR A 1 83 ? -3.329 -3.972 7.415 1.00 96.62 83 THR A CA 1
ATOM 645 C C . THR A 1 83 ? -2.050 -3.799 8.227 1.00 96.62 83 THR A C 1
ATOM 647 O O . THR A 1 83 ? -1.372 -4.766 8.572 1.00 96.62 83 THR A O 1
ATOM 650 N N . LEU A 1 84 ? -1.737 -2.550 8.552 1.00 93.12 84 LEU A N 1
ATOM 651 C CA . LEU A 1 84 ? -0.638 -2.138 9.406 1.00 93.12 84 LEU A CA 1
ATOM 652 C C . LEU A 1 84 ? -1.195 -1.669 10.748 1.00 93.12 84 LEU A C 1
ATOM 654 O O . LEU A 1 84 ? -2.137 -0.874 10.801 1.00 93.12 84 LEU A O 1
ATOM 658 N N . LEU A 1 85 ? -0.572 -2.143 11.821 1.00 92.12 85 LEU A N 1
ATOM 659 C CA . LEU A 1 85 ? -0.868 -1.742 13.189 1.00 92.12 85 LEU A CA 1
ATOM 660 C C . LEU A 1 85 ? 0.321 -0.966 13.749 1.00 92.12 85 LEU A C 1
ATOM 662 O O . LEU A 1 85 ? 1.477 -1.298 13.468 1.00 92.12 85 LEU A O 1
ATOM 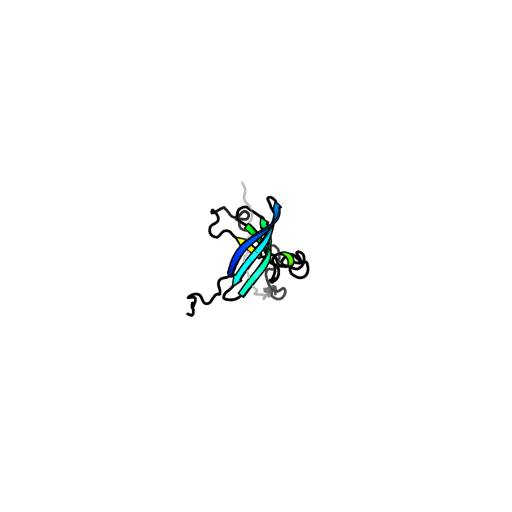666 N N . ALA A 1 86 ? 0.040 0.056 14.553 1.00 89.38 86 ALA A N 1
ATOM 667 C CA . ALA A 1 86 ? 1.076 0.720 15.333 1.00 89.38 86 ALA A CA 1
ATOM 668 C C . ALA A 1 86 ? 1.804 -0.300 16.230 1.00 89.38 86 ALA A C 1
ATOM 670 O O . ALA A 1 86 ? 1.185 -1.209 16.775 1.00 89.38 86 ALA A O 1
ATOM 671 N N . ILE A 1 87 ? 3.124 -0.153 16.386 1.00 82.75 87 ILE A N 1
ATOM 672 C CA . ILE A 1 87 ? 3.954 -1.102 17.155 1.00 82.75 87 ILE A CA 1
ATOM 673 C C . ILE A 1 87 ? 3.625 -1.043 18.654 1.00 82.75 87 ILE A C 1
ATOM 675 O O . ILE A 1 87 ? 3.656 -2.066 19.327 1.00 82.75 87 ILE A O 1
ATOM 679 N N . ASN A 1 88 ? 3.282 0.143 19.160 1.00 78.31 88 ASN A N 1
ATOM 680 C CA . ASN A 1 88 ? 2.921 0.382 20.556 1.00 78.31 88 ASN A CA 1
ATOM 681 C C . ASN A 1 88 ? 1.707 1.322 20.609 1.00 78.31 88 ASN A C 1
ATOM 683 O O . ASN A 1 88 ? 1.886 2.517 20.850 1.00 78.31 88 ASN A O 1
ATOM 687 N N . PRO A 1 89 ? 0.491 0.842 20.302 1.00 74.94 89 PRO A N 1
ATOM 688 C CA . PRO A 1 89 ? -0.698 1.655 20.507 1.00 74.94 89 PRO A CA 1
ATOM 689 C C . PRO A 1 89 ? -0.881 1.898 22.010 1.00 74.94 89 PRO A C 1
ATOM 691 O O . PRO A 1 89 ? -0.535 1.038 22.827 1.00 74.94 89 PRO A O 1
ATOM 694 N N . GLU A 1 90 ? -1.415 3.060 22.386 1.00 77.25 90 GLU A N 1
ATOM 695 C CA . GLU A 1 90 ? -1.856 3.270 23.767 1.00 77.25 90 GLU A CA 1
ATOM 696 C C . GLU A 1 90 ? -2.886 2.192 24.138 1.00 77.25 90 GLU A C 1
ATOM 698 O O . GLU A 1 90 ? -3.708 1.781 23.315 1.00 77.25 90 GLU A O 1
ATOM 703 N N . SER A 1 91 ? -2.799 1.667 25.363 1.00 72.50 91 SER A N 1
ATOM 704 C CA . SER A 1 91 ? -3.694 0.605 25.811 1.00 72.50 91 SER A CA 1
ATOM 705 C C . SER A 1 91 ? -5.099 1.167 26.016 1.00 72.50 91 SER A C 1
ATOM 707 O O . SER A 1 91 ? -5.352 1.851 27.008 1.00 72.50 91 SER A O 1
ATOM 709 N N . GLU A 1 92 ? -6.012 0.848 25.107 1.00 73.25 92 GLU A N 1
ATOM 710 C CA . GLU A 1 92 ? -7.438 1.119 25.261 1.00 73.25 92 GLU A CA 1
ATOM 711 C C . GLU A 1 92 ? -8.199 -0.162 25.622 1.00 73.25 92 GLU A C 1
ATOM 713 O O . GLU A 1 92 ? -7.794 -1.279 25.283 1.00 73.25 92 GLU A O 1
ATOM 718 N N . ILE A 1 93 ? -9.321 -0.002 26.327 1.00 78.44 93 ILE A N 1
ATOM 719 C CA . ILE A 1 93 ? -10.243 -1.106 26.598 1.00 78.44 93 ILE A CA 1
ATOM 720 C C . ILE A 1 93 ? -10.826 -1.577 25.260 1.00 78.44 93 ILE A C 1
ATOM 722 O O . ILE A 1 93 ? -11.345 -0.772 24.488 1.00 78.44 93 ILE A O 1
ATOM 726 N N . CYS A 1 94 ? -10.757 -2.884 24.982 1.00 72.38 94 CYS A N 1
ATOM 727 C CA . CYS A 1 94 ? -11.324 -3.446 23.758 1.00 72.38 94 CYS A CA 1
ATOM 728 C C . CYS A 1 94 ? -12.831 -3.113 23.682 1.00 72.38 94 CYS A C 1
ATOM 730 O O . CYS A 1 94 ? -13.557 -3.456 24.615 1.00 72.38 94 CYS A O 1
ATOM 732 N N . PRO A 1 95 ? -13.345 -2.530 22.578 1.00 77.38 95 PRO A N 1
ATOM 733 C CA . PRO A 1 95 ? -14.746 -2.089 22.475 1.00 77.38 95 PRO A CA 1
ATOM 734 C C . PRO A 1 95 ? -15.795 -3.191 22.685 1.00 77.38 95 PRO A C 1
ATOM 736 O O . PRO A 1 95 ? -16.972 -2.907 22.887 1.00 77.38 95 PRO A O 1
ATOM 739 N N . LEU A 1 96 ? -15.370 -4.454 22.610 1.00 80.38 96 LEU A N 1
ATOM 740 C CA . LEU A 1 96 ? -16.184 -5.643 22.830 1.00 80.38 96 LEU A CA 1
ATOM 741 C C . LEU A 1 96 ? -15.692 -6.442 24.042 1.00 80.38 96 LEU A C 1
ATOM 743 O O . LEU A 1 96 ? -15.739 -7.668 24.027 1.00 80.38 96 LEU A O 1
ATOM 747 N N . GLU A 1 97 ? -15.220 -5.790 25.099 1.00 80.69 97 GLU A N 1
ATOM 748 C CA . GLU A 1 97 ? -14.886 -6.483 26.342 1.00 80.69 97 GLU A CA 1
ATOM 749 C C . GLU A 1 97 ? -16.150 -7.106 26.967 1.00 80.69 97 GLU A C 1
ATOM 751 O O . GLU A 1 97 ? -17.142 -6.427 27.227 1.00 80.69 97 GLU A O 1
ATOM 756 N N . GLY A 1 98 ? -16.150 -8.428 27.161 1.00 84.00 98 GLY A N 1
ATOM 757 C CA . GLY A 1 98 ? -17.284 -9.141 27.745 1.00 84.00 98 GLY A CA 1
ATOM 758 C C . GLY A 1 98 ? -17.370 -10.615 27.355 1.00 84.00 98 GLY A C 1
ATOM 759 O O . GLY A 1 98 ? -16.618 -11.118 26.521 1.00 84.00 98 GLY A O 1
ATOM 760 N N . LEU A 1 99 ? -18.316 -11.320 27.976 1.00 85.94 99 LEU A N 1
ATOM 761 C CA . LEU A 1 99 ? -18.659 -12.703 27.649 1.00 85.94 99 LEU A CA 1
ATOM 762 C C . LEU A 1 99 ? -19.892 -12.715 26.745 1.00 85.94 99 LEU A C 1
ATOM 764 O O . LEU A 1 99 ? -20.974 -12.300 27.159 1.00 85.94 99 LEU A O 1
ATOM 768 N N . TYR A 1 100 ? -19.741 -13.235 25.527 1.00 84.44 100 TYR A N 1
ATOM 769 C CA . TYR A 1 100 ? -20.832 -13.308 24.558 1.00 84.44 100 TYR A CA 1
ATOM 770 C C . TYR A 1 100 ? -21.321 -14.752 24.404 1.00 84.44 100 TYR A C 1
ATOM 772 O O . TYR A 1 100 ? -20.521 -15.636 24.085 1.00 84.44 100 TYR A O 1
ATOM 780 N N . PRO A 1 101 ? -22.626 -15.030 24.595 1.00 83.25 101 PRO A N 1
ATOM 781 C CA . PRO A 1 101 ? -23.177 -16.345 24.308 1.00 83.25 101 PRO A CA 1
ATOM 782 C C . PRO A 1 101 ? -23.203 -16.558 22.793 1.00 83.25 101 PRO A C 1
ATOM 784 O O . PRO A 1 101 ? -23.968 -15.915 22.072 1.00 83.25 101 PRO A O 1
ATOM 787 N N . ILE A 1 102 ? -22.385 -17.482 22.295 1.00 82.06 102 ILE A N 1
ATOM 788 C CA . ILE A 1 102 ? -22.410 -17.848 20.880 1.00 82.06 102 ILE A CA 1
ATOM 789 C C . ILE A 1 102 ? -23.663 -18.691 20.632 1.00 82.06 102 ILE A C 1
ATOM 791 O O . ILE A 1 102 ? -23.851 -19.756 21.220 1.00 82.06 102 ILE A O 1
ATOM 795 N N . ARG A 1 103 ? -24.548 -18.202 19.762 1.00 83.50 103 ARG A N 1
ATOM 796 C CA . ARG A 1 103 ? -25.695 -18.973 19.277 1.00 83.50 103 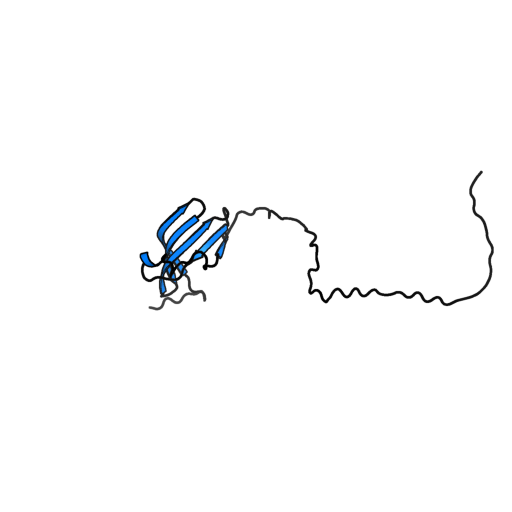ARG A CA 1
ATOM 797 C C . ARG A 1 103 ? -25.278 -19.763 18.043 1.00 83.50 103 ARG A C 1
ATOM 799 O O . ARG A 1 103 ? -24.849 -19.181 17.056 1.00 83.50 103 ARG A O 1
ATOM 806 N N . GLY A 1 104 ? -25.455 -21.078 18.094 1.00 76.81 104 GLY A N 1
ATOM 807 C CA . GLY A 1 104 ? -25.133 -21.986 16.993 1.00 76.81 104 GLY A CA 1
ATOM 808 C C . GLY A 1 104 ? -24.181 -23.098 17.420 1.00 76.81 104 GLY A C 1
ATOM 809 O O . GLY A 1 104 ? -23.611 -23.070 18.508 1.00 76.81 104 GLY A O 1
ATOM 810 N N . ALA A 1 105 ? -24.044 -24.114 16.573 1.00 73.19 105 ALA A N 1
ATOM 811 C CA . ALA A 1 105 ? -23.108 -25.202 16.813 1.00 73.19 105 ALA A CA 1
ATOM 812 C C . ALA A 1 105 ? -21.690 -24.753 16.430 1.00 73.19 105 ALA A C 1
ATOM 814 O O . ALA A 1 105 ? -21.387 -24.592 15.251 1.00 73.19 105 ALA A O 1
ATOM 815 N N . ILE A 1 106 ? -20.817 -24.577 17.423 1.00 67.44 106 ILE A N 1
ATOM 816 C CA . ILE A 1 106 ? -19.370 -24.483 17.201 1.00 67.44 106 ILE A CA 1
ATOM 817 C C . ILE A 1 106 ? -18.838 -25.913 17.215 1.00 67.44 106 ILE A C 1
ATOM 819 O O . ILE A 1 106 ? -18.433 -26.449 18.243 1.00 67.44 106 ILE A O 1
ATOM 823 N N . GLY A 1 107 ? -18.957 -26.583 16.081 1.00 66.56 107 GLY A N 1
ATOM 824 C CA . GLY A 1 107 ? -18.494 -27.950 15.918 1.00 66.56 107 GLY A CA 1
ATOM 825 C C . GLY A 1 107 ? -18.931 -28.503 14.569 1.00 66.56 107 GLY A C 1
ATOM 826 O O . GLY A 1 107 ? -19.925 -28.028 14.013 1.00 66.56 107 GLY A O 1
ATOM 827 N N . PRO A 1 108 ? -18.219 -29.503 14.022 1.00 61.03 108 PRO A N 1
ATOM 828 C CA . PRO A 1 108 ? -18.691 -30.220 12.850 1.00 61.03 108 PRO A CA 1
ATOM 829 C C . PRO A 1 108 ? -20.137 -30.686 13.093 1.00 61.03 108 PRO A C 1
ATOM 831 O O . PRO A 1 108 ? -20.417 -31.224 14.170 1.00 61.03 108 PRO A O 1
ATOM 834 N N . PRO A 1 109 ? -21.056 -30.538 12.121 1.00 59.62 109 PRO A N 1
ATOM 835 C CA . PRO A 1 109 ? -22.484 -30.841 12.290 1.00 59.62 109 PRO A CA 1
ATOM 836 C C . PRO A 1 109 ? -22.785 -32.306 12.664 1.00 59.62 109 PRO A C 1
ATOM 838 O O . PRO A 1 109 ? -23.927 -32.651 12.947 1.00 59.62 109 PRO A O 1
ATOM 841 N N . TYR A 1 110 ? -21.767 -33.168 12.690 1.00 58.56 110 TYR A N 1
ATOM 842 C CA . TYR A 1 110 ? -21.885 -34.612 12.852 1.00 58.56 110 TYR A CA 1
ATOM 843 C C . TYR A 1 110 ? -21.763 -35.148 14.286 1.00 58.56 110 TYR A C 1
ATOM 845 O O . TYR A 1 110 ? -22.068 -36.318 14.498 1.00 58.56 110 TYR A O 1
ATOM 853 N N . VAL A 1 111 ? -21.351 -34.353 15.283 1.00 54.81 111 VAL A N 1
ATOM 854 C CA . VAL A 1 111 ? -21.094 -34.886 16.646 1.00 54.81 111 VAL A CA 1
ATOM 855 C C . VAL A 1 111 ? -22.161 -34.559 17.688 1.00 54.81 111 VAL A C 1
ATOM 857 O O . VAL A 1 111 ? -22.048 -34.989 18.834 1.00 54.81 111 VAL A O 1
ATOM 860 N N . ALA A 1 112 ? -23.261 -33.903 17.312 1.00 57.03 112 ALA A N 1
ATOM 861 C CA . ALA A 1 112 ? -24.428 -33.784 18.187 1.00 57.03 112 ALA A CA 1
ATOM 862 C C . ALA A 1 112 ? -25.251 -35.090 18.215 1.00 57.03 112 ALA A C 1
ATOM 864 O O . ALA A 1 112 ? -26.474 -35.074 18.077 1.00 57.03 112 ALA A O 1
ATOM 865 N N . SER A 1 113 ? -24.595 -36.237 18.426 1.00 57.25 113 SER A N 1
ATOM 866 C CA . SER A 1 113 ? -25.282 -37.448 18.869 1.00 57.25 113 SER A CA 1
ATOM 867 C C . SER A 1 113 ? -25.720 -37.209 20.310 1.00 57.25 113 SER A C 1
ATOM 869 O O . SER A 1 113 ? -24.990 -37.460 21.271 1.00 57.25 113 SER A O 1
ATOM 871 N N . ARG A 1 114 ? -26.928 -36.657 20.473 1.00 58.03 114 ARG A N 1
ATOM 872 C CA . ARG A 1 114 ? -27.647 -36.702 21.744 1.00 58.03 114 ARG A CA 1
ATOM 873 C C . ARG A 1 114 ? -27.882 -38.175 22.067 1.00 58.03 114 ARG A C 1
ATOM 875 O O . ARG A 1 114 ? -28.920 -38.731 21.714 1.00 58.03 114 ARG A O 1
ATOM 882 N N . HIS A 1 115 ? -26.944 -38.808 22.765 1.00 61.97 115 HIS A N 1
ATOM 883 C CA . HIS A 1 115 ? -27.208 -40.070 23.440 1.00 61.97 115 HIS A CA 1
ATOM 884 C C . HIS A 1 115 ? -28.241 -39.811 24.539 1.00 61.97 115 HIS A C 1
ATOM 886 O O . HIS A 1 115 ? -27.923 -39.502 25.686 1.00 61.97 115 HIS A O 1
ATOM 892 N N . LYS A 1 116 ? -29.514 -39.924 24.158 1.00 55.88 116 LYS A N 1
ATOM 893 C CA . LYS A 1 116 ? -30.653 -40.041 25.057 1.00 55.88 116 LYS A CA 1
ATOM 894 C C . LYS A 1 116 ? -30.476 -41.366 25.800 1.00 55.88 116 LYS A C 1
ATOM 896 O O . LYS A 1 116 ? -30.877 -42.412 25.297 1.00 55.88 116 LYS A O 1
ATOM 901 N N . ARG A 1 117 ? -29.806 -41.345 26.960 1.00 59.34 117 ARG A N 1
ATOM 902 C CA . ARG A 1 117 ? -29.782 -42.497 27.873 1.00 59.34 117 ARG A CA 1
ATOM 903 C C . ARG A 1 117 ? -31.220 -42.749 28.307 1.00 59.34 117 ARG A C 1
ATOM 905 O O . ARG A 1 117 ? -31.783 -42.008 29.106 1.00 59.34 117 ARG A O 1
ATOM 912 N N . ASN A 1 118 ? -31.828 -43.749 27.689 1.00 52.81 118 ASN A N 1
ATOM 913 C CA . ASN A 1 118 ? -33.169 -44.200 27.993 1.00 52.81 118 ASN A CA 1
ATOM 914 C C . ASN A 1 118 ? -33.084 -45.054 29.266 1.00 52.81 118 ASN A C 1
ATOM 916 O O . ASN A 1 118 ? -32.678 -46.213 29.204 1.00 52.81 118 ASN A O 1
ATOM 920 N N . HIS A 1 119 ? -33.404 -44.482 30.427 1.00 62.12 119 HIS A N 1
ATOM 921 C CA . HIS A 1 119 ? -33.649 -45.280 31.627 1.00 62.12 119 HIS A CA 1
ATOM 922 C C . HIS A 1 119 ? -35.025 -45.943 31.484 1.00 62.12 119 HIS A C 1
ATOM 924 O O . HIS A 1 119 ? -36.049 -45.374 31.849 1.00 62.12 119 HIS A O 1
ATOM 930 N N . SER A 1 120 ? -35.042 -47.150 30.914 1.00 53.88 120 SER A N 1
ATOM 931 C CA . SER A 1 120 ? -36.203 -48.040 30.957 1.00 53.88 120 SER A CA 1
ATOM 932 C C . SER A 1 120 ? -36.321 -48.605 32.371 1.00 53.88 120 SER A C 1
ATOM 934 O O . SER A 1 120 ? -35.652 -49.580 32.711 1.00 53.88 120 SER A O 1
ATOM 936 N N . ASN A 1 121 ? -37.143 -47.971 33.205 1.00 52.66 121 ASN A N 1
ATOM 937 C CA . ASN A 1 121 ? -37.493 -48.487 34.522 1.00 52.66 121 ASN A CA 1
ATOM 938 C C . ASN A 1 121 ? -38.451 -49.675 34.331 1.00 52.66 121 ASN A C 1
ATOM 940 O O . ASN A 1 121 ? -39.652 -49.493 34.134 1.00 52.66 121 ASN A O 1
ATOM 944 N N . ASN A 1 122 ? -37.897 -50.888 34.275 1.00 47.00 122 ASN A N 1
ATOM 945 C CA . ASN A 1 122 ? -38.681 -52.104 34.108 1.00 47.00 122 ASN A CA 1
ATOM 946 C C . ASN A 1 122 ? -39.239 -52.531 35.471 1.00 47.00 122 ASN A C 1
ATOM 948 O O . ASN A 1 122 ? -38.494 -52.941 36.360 1.00 47.00 122 ASN A O 1
ATOM 952 N N . ASN A 1 123 ? -40.556 -52.405 35.618 1.00 51.03 123 ASN A N 1
ATOM 953 C CA . ASN A 1 123 ? -41.323 -52.914 36.747 1.00 51.03 123 ASN A CA 1
ATOM 954 C C . ASN A 1 123 ? -41.068 -54.413 36.930 1.00 51.03 123 ASN A C 1
ATOM 956 O O . ASN A 1 123 ? -41.383 -55.194 36.034 1.00 51.03 123 ASN A O 1
ATOM 960 N N . ASN A 1 124 ? -40.628 -54.828 38.120 1.00 46.66 124 ASN A N 1
ATOM 961 C CA . ASN A 1 124 ? -40.849 -56.197 38.564 1.00 46.66 124 ASN A CA 1
ATOM 962 C C . ASN A 1 124 ? -41.481 -56.233 39.956 1.00 46.66 124 ASN A C 1
ATOM 964 O O . ASN A 1 124 ? -40.991 -55.655 40.922 1.00 46.66 124 ASN A O 1
ATOM 968 N N . LYS A 1 125 ? -42.634 -56.902 39.977 1.00 46.16 125 LYS A N 1
ATOM 969 C CA . LYS A 1 125 ? -43.548 -57.146 41.088 1.00 46.16 125 LYS A CA 1
ATOM 970 C C . LYS A 1 125 ? -42.852 -57.875 42.239 1.00 46.16 125 LYS A C 1
ATOM 972 O O . LYS A 1 125 ? -42.320 -58.962 42.039 1.00 46.16 125 LYS A O 1
ATOM 977 N N . GLY A 1 126 ? -42.985 -57.323 43.442 1.00 37.28 126 GLY A N 1
ATOM 978 C CA . GLY A 1 126 ? -42.747 -57.994 44.719 1.00 37.28 126 GLY A CA 1
ATOM 979 C C . GLY A 1 126 ? -43.927 -57.751 45.662 1.00 37.28 126 GLY A C 1
ATOM 980 O O . GLY A 1 126 ? -43.992 -56.736 46.341 1.00 37.28 126 GLY A O 1
ATOM 981 N N . HIS A 1 127 ? -44.888 -58.670 45.629 1.00 40.12 127 HIS A N 1
ATOM 982 C CA . HIS A 1 127 ? -45.923 -58.939 46.637 1.00 40.12 127 HIS A CA 1
ATOM 983 C C . HIS A 1 127 ? -45.261 -59.112 48.039 1.00 40.12 127 HIS A C 1
ATOM 985 O O . HIS A 1 127 ? -44.187 -59.696 48.092 1.00 40.12 127 HIS A O 1
ATOM 991 N N . ILE A 1 128 ? -45.758 -58.647 49.202 1.00 38.09 128 ILE A N 1
ATOM 992 C CA . ILE A 1 128 ? -47.011 -59.010 49.892 1.00 38.09 128 ILE A CA 1
ATOM 993 C C . ILE A 1 128 ? -47.049 -58.349 51.319 1.00 38.09 128 ILE A C 1
ATOM 995 O O . ILE A 1 128 ? -46.009 -58.194 51.948 1.00 38.09 128 ILE A O 1
ATOM 999 N N . HIS A 1 129 ? -48.271 -58.073 51.817 1.00 34.97 129 HIS A N 1
ATOM 1000 C CA . HIS A 1 129 ? -48.770 -57.870 53.207 1.00 34.97 129 HIS A CA 1
ATOM 1001 C C . HIS A 1 129 ? -48.390 -56.645 54.079 1.00 34.97 129 HIS A C 1
ATOM 1003 O O . HIS A 1 129 ? -47.323 -56.577 54.670 1.00 34.97 129 HIS A O 1
ATOM 1009 N N . GLY A 1 130 ? -49.426 -55.835 54.363 1.00 32.09 130 GLY A N 1
ATOM 1010 C CA . GLY A 1 130 ? -49.971 -55.707 55.726 1.00 32.09 130 GLY A CA 1
ATOM 1011 C C . GLY A 1 130 ? -49.626 -54.436 56.509 1.00 32.09 130 GLY A C 1
ATOM 1012 O O . GLY A 1 130 ? -48.538 -54.329 57.056 1.00 32.09 130 GLY A O 1
ATOM 1013 N N . GLY A 1 131 ? -50.600 -53.530 56.666 1.00 34.47 131 GLY A N 1
ATOM 1014 C CA . GLY A 1 131 ? -50.538 -52.468 57.678 1.00 34.47 131 GLY A CA 1
ATOM 1015 C C . GLY A 1 131 ? -51.387 -51.244 57.349 1.00 34.47 131 GLY A C 1
ATOM 1016 O O . GLY A 1 131 ? -50.925 -50.327 56.681 1.00 34.47 131 GLY A O 1
ATOM 1017 N N . HIS A 1 132 ? -52.632 -51.236 57.826 1.00 39.56 132 HIS A N 1
ATOM 1018 C CA . HIS A 1 132 ? -53.469 -50.040 57.933 1.00 39.56 132 HIS A CA 1
ATOM 1019 C C . HIS A 1 132 ? -52.771 -48.967 58.775 1.00 39.56 132 HIS A C 1
ATOM 1021 O O . HIS A 1 132 ? -52.256 -49.315 59.824 1.00 39.56 132 HIS A O 1
ATOM 1027 N N . HIS A 1 133 ? -52.841 -47.694 58.372 1.00 36.84 133 HIS A N 1
ATOM 1028 C CA . HIS A 1 133 ? -53.176 -46.568 59.256 1.00 36.84 133 HIS A CA 1
ATOM 1029 C C . HIS A 1 133 ? -53.538 -45.341 58.400 1.00 36.84 133 HIS A C 1
ATOM 1031 O O . HIS A 1 133 ? -52.705 -44.742 57.726 1.00 36.84 133 HIS A O 1
ATOM 1037 N N . HIS A 1 134 ? -54.828 -45.014 58.412 1.00 35.00 134 HIS A N 1
ATOM 1038 C CA . HIS A 1 134 ? -55.361 -43.692 58.099 1.00 35.00 134 HIS A CA 1
ATOM 1039 C C . HIS A 1 134 ? -55.034 -42.786 59.296 1.00 35.00 134 HIS A C 1
ATOM 1041 O O . HIS A 1 134 ? -55.304 -43.215 60.411 1.00 35.00 134 HIS A O 1
ATOM 1047 N N . GLU A 1 135 ? -54.517 -41.571 59.087 1.00 33.16 135 GLU A N 1
ATOM 1048 C CA . GLU A 1 135 ? -55.240 -40.356 59.498 1.00 33.16 135 GLU A CA 1
ATOM 1049 C C . GLU A 1 135 ? -54.578 -39.066 58.997 1.00 33.16 135 GLU A C 1
ATOM 1051 O O . GLU A 1 135 ? -53.403 -38.786 59.221 1.00 33.16 135 GLU A O 1
ATOM 1056 N N . ILE A 1 136 ? -55.408 -38.268 58.331 1.00 38.84 136 ILE A N 1
ATOM 1057 C CA . ILE A 1 136 ? -55.261 -36.842 58.073 1.00 38.84 136 ILE A CA 1
ATOM 1058 C C . ILE A 1 136 ? -56.396 -36.211 58.890 1.00 38.84 136 ILE A C 1
ATOM 1060 O O . ILE A 1 136 ? -57.550 -36.482 58.571 1.00 38.84 136 ILE A O 1
ATOM 1064 N N . ASN A 1 137 ? -56.118 -35.415 59.927 1.00 35.28 137 ASN A N 1
ATOM 1065 C CA . ASN A 1 137 ? -56.292 -33.958 59.866 1.00 35.28 137 ASN A CA 1
ATOM 1066 C C . ASN A 1 137 ? -56.041 -33.241 61.200 1.00 35.28 137 ASN A C 1
ATOM 1068 O O . ASN A 1 137 ? -56.410 -33.683 62.281 1.00 35.28 137 ASN A O 1
ATOM 1072 N N . SER A 1 138 ? -55.482 -32.046 61.043 1.00 36.59 138 SER A N 1
ATOM 1073 C CA . SER A 1 138 ? -55.441 -30.949 62.003 1.00 36.59 138 SER A CA 1
ATOM 1074 C C . SER A 1 138 ? -56.808 -30.256 62.079 1.00 36.59 138 SER A C 1
ATOM 1076 O O . SER A 1 138 ? -57.331 -29.879 61.033 1.00 36.59 138 SER A O 1
ATOM 1078 N N . HIS A 1 139 ? -57.349 -30.049 63.286 1.00 37.53 139 HIS A N 1
ATOM 1079 C CA . HIS A 1 139 ? -57.827 -28.757 63.821 1.00 37.53 139 HIS A CA 1
ATOM 1080 C C . HIS A 1 139 ? -58.920 -28.895 64.900 1.00 37.53 139 HIS A C 1
ATOM 1082 O O . HIS A 1 139 ? -59.996 -29.418 64.628 1.00 37.53 139 HIS A O 1
ATOM 1088 N N . ARG A 1 140 ? -58.652 -28.193 66.014 1.00 35.31 140 ARG A N 1
ATOM 1089 C CA . ARG A 1 140 ? -59.567 -27.602 67.009 1.00 35.31 140 ARG A CA 1
ATOM 1090 C C . ARG A 1 140 ? -60.012 -28.455 68.194 1.00 35.31 140 ARG A C 1
ATOM 1092 O O . ARG A 1 140 ? -60.693 -29.476 67.994 1.00 35.31 140 ARG A O 1
#

Sequence (140 aa):
MHITRQSGAMETRALCEQINKQTPTEMMAVVHYTTGCQSGFMCMMFYRRDTHVAEIQMGSAASRVEDACAPDHFDINKLPYITLLAINPESEICPLEGLYPIRGAIGPPYVASRHKRNHSNNNNKGHIHGGHHHEINSHR

InterPro domains:
  IPR055471 Domain of unknown function DUF7043 [PF23070] (5-77)